Protein AF-A0A2M7NXM8-F1 (afdb_monomer_lite)

Structure (mmCIF, N/CA/C/O backbone):
data_AF-A0A2M7NXM8-F1
#
_entry.id   AF-A0A2M7NXM8-F1
#
loop_
_atom_site.group_PDB
_atom_site.id
_atom_site.type_symbol
_atom_site.label_atom_id
_atom_site.label_alt_id
_atom_site.label_comp_id
_atom_site.label_asym_id
_atom_site.label_entity_id
_atom_site.label_seq_id
_atom_site.pdbx_PDB_ins_code
_atom_site.Cartn_x
_atom_site.Cartn_y
_atom_site.Cartn_z
_atom_site.occupancy
_atom_site.B_iso_or_equiv
_atom_site.auth_seq_id
_atom_site.auth_comp_id
_atom_site.auth_asym_id
_atom_site.auth_atom_id
_atom_site.pdbx_PDB_model_num
ATOM 1 N N . MET A 1 1 ? -45.467 -22.416 -19.811 1.00 50.62 1 MET A N 1
ATOM 2 C CA . MET A 1 1 ? -44.105 -23.002 -19.788 1.00 50.62 1 MET A CA 1
ATOM 3 C C . MET A 1 1 ? -43.008 -22.021 -20.256 1.00 50.62 1 MET A C 1
ATOM 5 O O . MET A 1 1 ? -42.063 -22.432 -20.906 1.00 50.62 1 MET A O 1
ATOM 9 N N . ARG A 1 2 ? -43.119 -20.713 -19.951 1.00 54.56 2 ARG A N 1
ATOM 10 C CA . ARG A 1 2 ? -42.081 -19.685 -20.234 1.00 54.56 2 ARG A CA 1
ATOM 11 C C . ARG A 1 2 ? -41.743 -18.819 -19.004 1.00 54.56 2 ARG A C 1
ATOM 13 O O . ARG A 1 2 ? -40.704 -18.183 -18.980 1.00 54.56 2 ARG A O 1
ATOM 20 N N . ILE A 1 3 ? -42.585 -18.854 -17.964 1.00 50.81 3 ILE A N 1
ATOM 21 C CA . ILE A 1 3 ? -42.402 -18.129 -16.692 1.00 50.81 3 ILE A CA 1
ATOM 22 C C . ILE A 1 3 ? -41.506 -18.886 -15.696 1.00 50.81 3 ILE A C 1
ATOM 24 O O . ILE A 1 3 ? -40.763 -18.265 -14.948 1.00 50.81 3 ILE A O 1
ATOM 28 N N . LEU A 1 4 ? -41.489 -20.223 -15.748 1.00 50.94 4 LEU A N 1
ATOM 29 C CA . LEU A 1 4 ? -40.659 -21.063 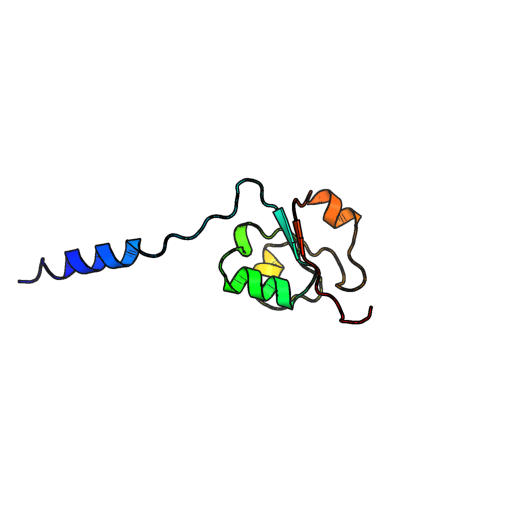-14.867 1.00 50.94 4 LEU A CA 1
ATOM 30 C C . LEU A 1 4 ? -39.148 -20.990 -15.164 1.00 50.94 4 LEU A C 1
ATOM 32 O O . LEU A 1 4 ? -38.359 -21.402 -14.326 1.00 50.94 4 LEU A O 1
ATOM 36 N N . ILE A 1 5 ? -38.741 -20.438 -16.314 1.00 54.06 5 ILE A N 1
ATOM 37 C CA . ILE A 1 5 ? -37.322 -20.289 -16.695 1.00 54.06 5 ILE A CA 1
ATOM 38 C C . ILE A 1 5 ? -36.728 -18.977 -16.150 1.00 54.06 5 ILE A C 1
ATOM 40 O O . ILE A 1 5 ? -35.535 -18.901 -15.880 1.00 54.06 5 ILE A O 1
ATOM 44 N N . PHE A 1 6 ? -37.549 -17.945 -15.922 1.00 51.22 6 PHE A N 1
ATOM 45 C CA . PHE A 1 6 ? -37.060 -16.675 -15.371 1.00 51.22 6 PHE A CA 1
ATOM 46 C C . PHE A 1 6 ? -36.807 -16.742 -13.859 1.00 51.22 6 PHE A C 1
ATOM 48 O O . PHE A 1 6 ? -35.903 -16.074 -13.365 1.00 51.22 6 PHE A O 1
ATOM 55 N N . LEU A 1 7 ? -37.543 -17.588 -13.126 1.00 48.31 7 LEU A N 1
ATOM 56 C CA . LEU A 1 7 ? -37.360 -17.732 -11.677 1.00 48.31 7 LEU A CA 1
ATOM 57 C C . LEU A 1 7 ? -36.080 -18.496 -11.294 1.00 48.31 7 LEU A C 1
ATOM 59 O O . LEU A 1 7 ? -35.543 -18.270 -10.213 1.00 48.31 7 LEU A O 1
ATOM 63 N N . SER A 1 8 ? -35.557 -19.363 -12.169 1.00 51.34 8 SER A N 1
ATOM 64 C CA . SER A 1 8 ? -34.330 -20.122 -11.888 1.00 51.34 8 SER A CA 1
ATOM 65 C C . SER A 1 8 ? -33.050 -19.297 -12.058 1.00 51.34 8 SER A C 1
ATOM 67 O O . SER A 1 8 ? -32.026 -19.649 -11.484 1.00 51.34 8 SER A O 1
ATOM 69 N N . ALA A 1 9 ? -33.089 -18.191 -12.810 1.00 51.00 9 ALA A N 1
ATOM 70 C CA . ALA A 1 9 ? -31.922 -17.330 -13.023 1.00 51.00 9 ALA A CA 1
ATOM 71 C C . ALA A 1 9 ? -31.621 -16.408 -11.825 1.00 51.00 9 ALA A C 1
ATOM 73 O O . ALA A 1 9 ? -30.470 -16.037 -11.609 1.00 51.00 9 ALA A O 1
ATOM 74 N N . PHE A 1 10 ? -32.630 -16.069 -11.014 1.00 50.56 10 PHE A N 1
ATOM 75 C CA . PHE A 1 10 ? -32.452 -15.189 -9.854 1.00 50.56 10 PHE A CA 1
ATOM 76 C C . PHE A 1 10 ? -31.742 -15.892 -8.686 1.00 50.56 10 PHE A C 1
ATOM 78 O O . PHE A 1 10 ? -30.957 -15.278 -7.973 1.00 50.56 10 PHE A O 1
ATOM 85 N N . VAL A 1 11 ? -31.953 -17.204 -8.535 1.00 53.03 11 VAL A N 1
ATOM 86 C CA . VAL A 1 11 ? -31.373 -18.004 -7.442 1.00 53.03 11 VAL A CA 1
ATOM 87 C C . VAL A 1 11 ? -29.863 -18.222 -7.618 1.00 53.03 11 VAL A C 1
ATOM 89 O O . VAL A 1 11 ? -29.141 -18.340 -6.632 1.00 53.03 11 VAL A O 1
ATOM 92 N N . ILE A 1 12 ? -29.352 -18.210 -8.855 1.00 55.31 12 ILE A N 1
ATOM 93 C CA . ILE A 1 12 ? -27.916 -18.401 -9.133 1.00 55.31 12 ILE A CA 1
ATOM 94 C C . ILE A 1 12 ? -27.110 -17.125 -8.816 1.00 55.31 12 ILE A C 1
ATOM 96 O O . ILE A 1 12 ? -25.948 -17.209 -8.422 1.00 55.31 12 ILE A O 1
ATOM 100 N N . ALA A 1 13 ? -27.724 -15.940 -8.905 1.00 53.41 13 ALA A N 1
ATOM 101 C CA . ALA A 1 13 ? -27.048 -14.665 -8.651 1.00 53.41 13 ALA A CA 1
ATOM 102 C C . ALA A 1 13 ? -26.756 -14.396 -7.159 1.00 53.41 13 ALA A C 1
ATOM 104 O O . ALA A 1 13 ? -25.953 -13.522 -6.839 1.00 53.41 13 ALA A O 1
ATOM 105 N N . SER A 1 14 ? -27.378 -15.140 -6.237 1.00 56.94 14 SER A N 1
ATOM 106 C CA . SER A 1 14 ? -27.236 -14.931 -4.786 1.00 56.94 14 SER A CA 1
ATOM 107 C C . SER A 1 14 ? -26.122 -15.762 -4.130 1.00 56.94 14 SER A C 1
ATOM 109 O O . SER A 1 14 ? -25.922 -15.654 -2.923 1.00 56.94 14 SER A O 1
ATOM 111 N N . GLY A 1 15 ? -25.398 -16.594 -4.890 1.00 53.12 15 GLY A N 1
ATOM 112 C CA . GLY A 1 15 ? -24.412 -17.540 -4.346 1.00 53.12 15 GLY A CA 1
ATOM 113 C C . GLY A 1 15 ? -23.012 -16.975 -4.073 1.00 53.12 15 GLY A C 1
ATOM 114 O O . GLY A 1 15 ? -22.249 -17.580 -3.323 1.00 53.12 15 GLY A O 1
ATOM 115 N N . CYS A 1 16 ? -22.654 -15.817 -4.632 1.00 61.25 16 CYS A N 1
ATOM 116 C CA . CYS A 1 16 ? -21.355 -15.191 -4.376 1.00 61.25 16 CYS A CA 1
ATOM 117 C C . CYS A 1 16 ? -21.448 -14.274 -3.154 1.00 61.25 16 CYS A C 1
ATOM 119 O O . CYS A 1 16 ? -21.565 -13.055 -3.279 1.00 61.25 16 CYS A O 1
ATOM 121 N N . SER A 1 17 ? -21.403 -14.861 -1.958 1.00 61.81 17 SER A N 1
ATOM 122 C CA . SER A 1 17 ? -21.220 -14.096 -0.725 1.00 61.81 17 SER A CA 1
ATOM 123 C C . SER A 1 17 ? -19.815 -13.489 -0.744 1.00 61.81 17 SER A C 1
ATOM 125 O O . SER A 1 17 ? -18.828 -14.163 -0.450 1.00 61.81 17 SER A O 1
ATOM 127 N N . ARG A 1 18 ? -19.698 -12.231 -1.187 1.00 63.00 18 ARG A N 1
ATOM 128 C CA . ARG A 1 18 ? -18.430 -11.498 -1.182 1.00 63.00 18 ARG A CA 1
ATOM 129 C C . ARG A 1 18 ? -18.019 -11.339 0.277 1.00 63.00 18 ARG A C 1
ATOM 131 O O . ARG A 1 18 ? -18.691 -10.639 1.032 1.00 63.00 18 ARG A O 1
ATOM 138 N N . HIS A 1 19 ? -16.969 -12.044 0.691 1.00 68.12 19 HIS A N 1
ATOM 139 C CA . HIS A 1 19 ? -16.484 -11.972 2.062 1.00 68.12 19 HIS A CA 1
ATOM 140 C C . HIS A 1 19 ? -15.941 -10.559 2.286 1.00 68.12 19 HIS A C 1
ATOM 142 O O . HIS A 1 19 ? -14.883 -10.199 1.771 1.00 68.12 19 HIS A O 1
ATOM 148 N N . LYS A 1 20 ? -16.725 -9.718 2.964 1.00 69.88 20 LYS A N 1
ATOM 149 C CA . LYS A 1 20 ? -16.328 -8.344 3.263 1.00 69.88 20 LYS A CA 1
ATOM 150 C C . LYS A 1 20 ? -15.134 -8.402 4.211 1.00 69.88 20 LYS A C 1
ATOM 152 O O . LYS A 1 20 ? -15.154 -9.161 5.178 1.00 69.88 20 LYS A O 1
ATOM 157 N N . ALA A 1 21 ? -14.111 -7.599 3.935 1.00 75.88 21 ALA A N 1
ATOM 158 C CA . ALA A 1 21 ? -13.006 -7.434 4.866 1.00 75.88 21 ALA A CA 1
ATOM 159 C C . ALA A 1 21 ? -13.528 -7.014 6.259 1.00 75.88 21 ALA A C 1
ATOM 161 O O . ALA A 1 21 ? -14.557 -6.327 6.337 1.00 75.88 21 ALA A O 1
ATOM 162 N N . PRO A 1 22 ? -12.836 -7.400 7.348 1.00 81.69 22 PRO A N 1
ATOM 163 C CA . PRO A 1 22 ? -13.139 -6.917 8.689 1.00 81.69 22 PRO A CA 1
ATOM 164 C C . PRO A 1 22 ? -13.280 -5.394 8.715 1.00 81.69 22 PRO A C 1
ATOM 166 O O . PRO A 1 22 ? -12.553 -4.672 8.027 1.00 81.69 22 PRO A O 1
ATOM 169 N N . GLU A 1 23 ? -14.223 -4.899 9.509 1.00 84.69 23 GLU A N 1
ATOM 170 C CA . GLU A 1 23 ? -14.446 -3.464 9.640 1.00 84.69 23 GLU A CA 1
ATOM 171 C C . GLU A 1 23 ? -13.180 -2.767 10.163 1.00 84.69 23 GLU A C 1
ATOM 173 O O . GLU A 1 23 ? -12.553 -3.221 11.118 1.00 84.69 23 GLU A O 1
ATOM 178 N N . GLY A 1 24 ? -12.770 -1.683 9.498 1.00 88.88 24 GLY A N 1
ATOM 179 C CA . GLY A 1 24 ? -11.551 -0.946 9.846 1.00 88.88 24 GLY A CA 1
ATOM 180 C C . GLY A 1 24 ? -10.236 -1.580 9.373 1.00 88.88 24 GLY A C 1
ATOM 181 O O . GLY A 1 24 ? -9.166 -1.071 9.722 1.00 88.88 24 GLY A O 1
ATOM 182 N N . LEU A 1 25 ? -10.267 -2.652 8.570 1.00 95.69 25 LEU A N 1
ATOM 183 C CA . LEU A 1 25 ? -9.050 -3.181 7.955 1.00 95.69 25 LEU A CA 1
ATOM 184 C C . LEU A 1 25 ? -8.507 -2.193 6.909 1.00 95.69 25 LEU A C 1
ATOM 186 O O . LEU A 1 25 ? -9.170 -1.892 5.918 1.00 95.69 25 LEU A O 1
ATOM 190 N N . ARG A 1 26 ? -7.284 -1.707 7.136 1.00 97.56 26 ARG A N 1
ATOM 191 C CA . ARG A 1 26 ? -6.553 -0.794 6.254 1.00 97.56 26 ARG A CA 1
ATOM 192 C C . ARG A 1 26 ? -5.196 -1.406 5.952 1.00 97.56 26 ARG A C 1
ATOM 194 O O . ARG A 1 26 ? -4.328 -1.452 6.825 1.00 97.56 26 ARG A O 1
ATOM 201 N N . VAL A 1 27 ? -5.044 -1.900 4.733 1.00 98.00 27 VAL A N 1
ATOM 202 C CA . VAL A 1 27 ? -3.863 -2.629 4.278 1.00 98.00 27 VAL A CA 1
ATOM 203 C C . VAL A 1 27 ? -2.963 -1.713 3.460 1.00 98.00 27 VAL A C 1
ATOM 205 O O . VAL A 1 27 ? -3.429 -0.986 2.578 1.00 98.00 27 VAL A O 1
ATOM 208 N N . VAL A 1 28 ? -1.662 -1.794 3.716 1.00 98.19 28 VAL A N 1
ATOM 209 C CA . VAL A 1 28 ? -0.619 -1.299 2.813 1.00 98.19 28 VAL A CA 1
ATOM 210 C C . VAL A 1 28 ? 0.124 -2.500 2.234 1.00 98.19 28 VAL A C 1
ATOM 212 O O . VAL A 1 28 ? 0.612 -3.353 2.978 1.00 98.19 28 VAL A O 1
ATOM 215 N N . SER A 1 29 ? 0.196 -2.563 0.907 1.00 97.25 29 SER A N 1
ATOM 216 C CA . SER A 1 29 ? 0.993 -3.543 0.174 1.00 97.25 29 SER A CA 1
ATOM 217 C C . SER A 1 29 ? 2.338 -2.932 -0.192 1.00 97.25 29 SER A C 1
ATOM 219 O O . SER A 1 29 ? 2.400 -1.928 -0.904 1.00 97.25 29 SER A O 1
ATOM 221 N N . LEU A 1 30 ? 3.414 -3.562 0.266 1.00 96.12 30 LEU A N 1
ATOM 222 C CA . LEU A 1 30 ? 4.771 -3.179 -0.093 1.00 96.12 30 LEU A CA 1
ATOM 223 C C . LEU A 1 30 ? 5.295 -3.958 -1.302 1.00 96.12 30 LEU A C 1
ATOM 225 O O . LEU A 1 30 ? 6.440 -3.780 -1.655 1.00 96.12 30 LEU A O 1
ATOM 229 N N . SER A 1 31 ? 4.510 -4.780 -2.001 1.00 94.75 31 SER A N 1
ATOM 230 C CA . SER A 1 31 ? 5.004 -5.526 -3.171 1.00 94.75 31 SER A CA 1
ATOM 231 C C . SER A 1 31 ? 4.004 -5.496 -4.327 1.00 94.75 31 SER A C 1
ATOM 233 O O . SER A 1 31 ? 2.815 -5.716 -4.081 1.00 94.75 31 SER A O 1
ATOM 235 N N . PRO A 1 32 ? 4.447 -5.305 -5.588 1.00 95.06 32 PRO A N 1
ATOM 236 C CA . PRO A 1 32 ? 3.568 -5.423 -6.752 1.00 95.06 32 PRO A CA 1
ATOM 237 C C . PRO A 1 32 ? 2.803 -6.751 -6.785 1.00 95.06 32 PRO A C 1
ATOM 239 O O . PRO A 1 32 ? 1.584 -6.747 -6.916 1.00 95.06 32 PRO A O 1
ATOM 242 N N . GLY A 1 33 ? 3.480 -7.877 -6.524 1.00 95.56 33 GLY A N 1
ATOM 243 C CA . GLY A 1 33 ? 2.837 -9.196 -6.522 1.00 95.56 33 GLY A CA 1
ATOM 244 C C . GLY A 1 33 ? 1.767 -9.348 -5.435 1.00 95.56 33 GLY A C 1
ATOM 245 O O . GLY A 1 33 ? 0.718 -9.941 -5.671 1.00 95.56 33 GLY A O 1
ATOM 246 N N . ILE A 1 34 ? 1.978 -8.758 -4.253 1.00 96.50 34 ILE A N 1
ATOM 247 C CA . ILE A 1 34 ? 0.960 -8.747 -3.190 1.00 96.50 34 ILE A CA 1
ATOM 248 C C . ILE A 1 34 ? -0.239 -7.892 -3.611 1.00 96.50 34 ILE A C 1
ATOM 250 O O . ILE A 1 34 ? -1.382 -8.306 -3.415 1.00 96.50 34 ILE A O 1
ATOM 254 N N . THR A 1 35 ? 0.005 -6.728 -4.219 1.00 97.44 35 THR A N 1
ATOM 255 C CA . THR A 1 35 ? -1.057 -5.863 -4.747 1.00 97.44 35 THR A CA 1
ATOM 256 C C . THR A 1 35 ? -1.915 -6.620 -5.757 1.00 97.44 35 THR A C 1
ATOM 258 O O . THR A 1 35 ? -3.138 -6.640 -5.624 1.00 97.44 35 THR A O 1
ATOM 261 N N . GLU A 1 36 ? -1.294 -7.310 -6.712 1.00 97.31 36 GLU A N 1
ATOM 262 C CA . GLU A 1 36 ? -1.999 -8.118 -7.710 1.00 97.31 36 GLU A CA 1
ATOM 263 C C . GLU A 1 36 ? -2.856 -9.217 -7.069 1.00 97.31 36 GLU A C 1
ATOM 265 O O . GLU A 1 36 ? -4.026 -9.369 -7.425 1.00 97.31 36 GLU A O 1
ATOM 270 N N . ILE A 1 37 ? -2.320 -9.933 -6.074 1.00 97.00 37 ILE A N 1
ATOM 271 C CA . ILE A 1 37 ? -3.060 -10.973 -5.345 1.00 97.00 37 ILE A CA 1
ATOM 272 C C .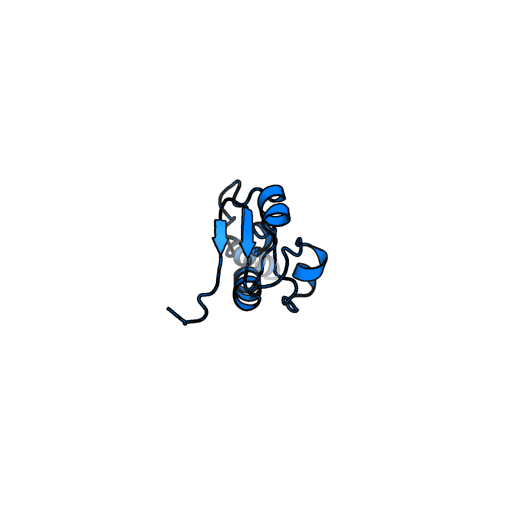 ILE A 1 37 ? -4.284 -10.385 -4.636 1.00 97.00 37 ILE A C 1
ATOM 274 O O . ILE A 1 37 ? -5.368 -10.959 -4.733 1.00 97.00 37 ILE A O 1
ATOM 278 N N . ILE A 1 38 ? -4.148 -9.240 -3.957 1.00 96.75 38 ILE A N 1
ATOM 279 C CA . ILE A 1 38 ? -5.262 -8.584 -3.249 1.00 96.75 38 ILE A CA 1
ATOM 280 C C . ILE A 1 38 ? -6.411 -8.253 -4.210 1.00 96.75 38 ILE A C 1
ATOM 282 O O . ILE A 1 38 ? -7.580 -8.468 -3.874 1.00 96.75 38 ILE A O 1
ATOM 286 N N . TYR A 1 39 ? -6.090 -7.766 -5.410 1.00 96.56 39 TYR A N 1
ATOM 287 C CA . TYR A 1 39 ? -7.089 -7.526 -6.450 1.00 96.56 39 TYR A CA 1
ATOM 288 C C . TYR A 1 39 ? -7.675 -8.828 -7.001 1.00 96.56 39 TYR A C 1
ATOM 290 O O . TYR A 1 39 ? -8.890 -8.922 -7.171 1.00 96.56 39 TYR A O 1
ATOM 298 N N . ALA A 1 40 ? -6.847 -9.848 -7.234 1.00 96.00 40 ALA A N 1
ATOM 299 C CA . ALA A 1 40 ? -7.293 -11.141 -7.750 1.00 96.00 40 ALA A CA 1
ATOM 300 C C . ALA A 1 40 ? -8.306 -11.831 -6.819 1.00 96.00 40 ALA A C 1
ATOM 302 O O . ALA A 1 40 ? -9.239 -12.477 -7.297 1.00 96.00 40 ALA A O 1
ATOM 303 N N . ILE A 1 41 ? -8.166 -11.659 -5.500 1.00 94.69 41 ILE A N 1
ATOM 304 C CA . ILE A 1 41 ? -9.107 -12.199 -4.504 1.00 94.69 41 ILE A CA 1
ATOM 305 C C . ILE A 1 41 ? -10.292 -11.262 -4.206 1.00 94.69 41 ILE A C 1
ATOM 307 O O . ILE A 1 41 ? -11.138 -11.587 -3.374 1.00 94.69 41 ILE A O 1
ATOM 311 N N . GLY A 1 42 ? -10.373 -10.100 -4.862 1.00 93.50 42 GLY A N 1
ATOM 312 C CA . GLY A 1 42 ? -11.484 -9.159 -4.716 1.00 93.50 42 GLY A CA 1
ATOM 313 C C . GLY A 1 42 ? -11.488 -8.354 -3.410 1.00 93.50 42 GLY A C 1
ATOM 314 O O . GLY A 1 42 ? -12.552 -7.856 -3.025 1.00 93.50 42 GLY A O 1
ATOM 315 N N . ALA A 1 43 ? -10.337 -8.235 -2.736 1.00 95.00 43 ALA A N 1
ATOM 316 C CA . ALA A 1 43 ? -10.172 -7.582 -1.431 1.00 95.00 43 ALA A CA 1
ATOM 317 C C . ALA A 1 43 ? -9.601 -6.149 -1.512 1.00 95.00 43 ALA A C 1
ATOM 319 O O . ALA A 1 43 ? -9.215 -5.572 -0.493 1.00 95.00 43 ALA A O 1
ATOM 320 N N . GLN A 1 44 ? -9.561 -5.547 -2.703 1.00 95.81 44 GLN A N 1
ATOM 321 C CA . GLN A 1 44 ? -9.011 -4.205 -2.933 1.00 95.81 44 GLN A CA 1
ATOM 322 C C . GLN A 1 44 ? -9.685 -3.081 -2.130 1.00 95.81 44 GLN A C 1
ATOM 324 O O . GLN A 1 44 ? -9.085 -2.019 -1.960 1.00 95.81 44 GLN A O 1
ATOM 329 N N . ASP A 1 45 ? -10.897 -3.293 -1.615 1.00 95.56 45 ASP A N 1
ATOM 330 C CA . ASP A 1 45 ? -11.613 -2.308 -0.792 1.00 95.56 45 ASP A CA 1
ATOM 331 C C . ASP A 1 45 ? -10.898 -2.047 0.545 1.00 95.56 45 ASP A C 1
ATOM 333 O O . ASP A 1 45 ? -11.029 -0.969 1.118 1.00 95.56 45 ASP A O 1
ATOM 337 N N . ALA A 1 46 ? -10.106 -3.012 1.025 1.00 96.50 46 ALA A N 1
ATOM 338 C CA . ALA A 1 46 ? -9.281 -2.869 2.223 1.00 96.50 46 ALA A CA 1
ATOM 339 C C . ALA A 1 46 ? -7.860 -2.359 1.923 1.00 96.50 46 ALA A C 1
ATOM 341 O O . ALA A 1 46 ? -7.085 -2.148 2.853 1.00 96.50 46 ALA A O 1
ATOM 342 N N . LEU A 1 47 ? -7.486 -2.179 0.651 1.00 97.75 47 LEU A N 1
ATOM 343 C CA . LEU A 1 47 ? -6.162 -1.706 0.247 1.00 97.75 47 LEU A CA 1
ATOM 344 C C . LEU A 1 47 ? -6.152 -0.179 0.165 1.00 97.75 47 LEU A C 1
ATOM 346 O O . LEU A 1 47 ? -6.998 0.405 -0.514 1.00 97.75 47 LEU A O 1
ATOM 350 N N . TYR A 1 48 ? -5.175 0.448 0.817 1.00 98.19 48 TYR A N 1
ATOM 351 C CA . TYR A 1 48 ? -5.032 1.907 0.889 1.00 98.19 48 TYR A CA 1
ATOM 352 C C . TYR A 1 48 ? -3.680 2.409 0.379 1.00 98.19 48 TYR A C 1
ATOM 354 O O . TYR A 1 48 ? -3.602 3.542 -0.090 1.00 98.19 48 TYR A O 1
ATOM 362 N N . GLY A 1 49 ? -2.634 1.579 0.429 1.00 97.94 49 GLY A N 1
ATOM 363 C CA . GLY A 1 49 ? -1.305 1.939 -0.063 1.00 97.94 49 GLY A CA 1
ATOM 364 C C . GLY A 1 49 ? -0.676 0.848 -0.921 1.00 97.94 49 GLY A C 1
ATOM 365 O O . GLY A 1 49 ? -0.820 -0.338 -0.619 1.00 97.94 49 GLY A O 1
ATOM 366 N N . ILE A 1 50 ? 0.021 1.268 -1.973 1.00 98.12 50 ILE A N 1
ATOM 367 C CA . ILE A 1 50 ? 0.762 0.426 -2.921 1.00 98.12 50 ILE A CA 1
ATOM 368 C C . ILE A 1 50 ? 2.162 1.001 -3.154 1.00 98.12 50 ILE A C 1
ATOM 370 O O . ILE A 1 50 ? 2.409 2.171 -2.871 1.00 98.12 50 ILE A O 1
ATOM 374 N N . THR A 1 51 ? 3.084 0.228 -3.718 1.00 96.75 51 THR A N 1
ATOM 375 C CA . THR A 1 51 ? 4.399 0.765 -4.105 1.00 96.75 51 THR A CA 1
ATOM 376 C C . THR A 1 51 ? 4.359 1.496 -5.441 1.00 96.75 51 THR A C 1
ATOM 378 O O . THR A 1 51 ? 3.468 1.285 -6.264 1.00 96.75 51 THR A O 1
ATOM 381 N N . SER A 1 52 ? 5.370 2.325 -5.697 1.00 95.62 52 SER A N 1
ATOM 382 C CA . SER A 1 52 ? 5.601 2.977 -6.992 1.00 95.62 52 SER A CA 1
ATOM 383 C C . SER A 1 52 ? 5.933 2.002 -8.128 1.00 95.62 52 SER A C 1
ATOM 385 O O . SER A 1 52 ? 5.885 2.394 -9.288 1.00 95.62 52 SER A O 1
ATOM 387 N N . HIS A 1 53 ? 6.257 0.743 -7.810 1.00 94.19 53 HIS A N 1
ATOM 388 C CA . HIS A 1 53 ? 6.532 -0.319 -8.790 1.00 94.19 53 HIS A CA 1
ATOM 389 C C . HIS A 1 53 ? 5.290 -1.084 -9.234 1.00 94.19 53 HIS A C 1
ATOM 391 O O . HIS A 1 53 ? 5.375 -1.940 -10.113 1.00 94.19 53 HIS A O 1
ATOM 397 N N . CYS A 1 54 ? 4.138 -0.826 -8.615 1.00 94.88 54 CYS A N 1
ATOM 398 C CA . CYS A 1 54 ? 2.897 -1.424 -9.075 1.00 94.88 54 CYS A CA 1
ATOM 399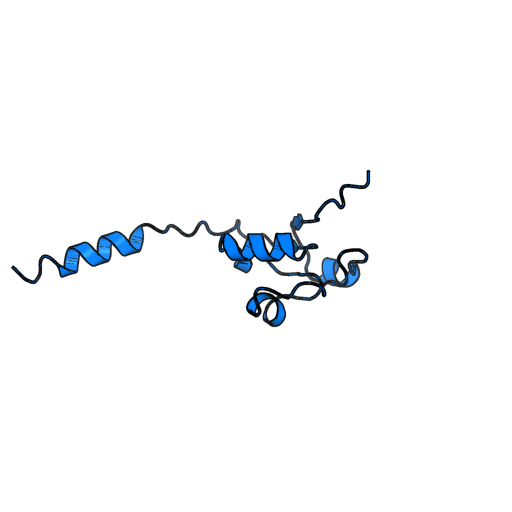 C C . CYS A 1 54 ? 2.589 -0.912 -10.488 1.00 94.88 54 CYS A C 1
ATOM 401 O O . CYS A 1 54 ? 2.682 0.280 -10.765 1.00 94.88 54 CYS A O 1
ATOM 403 N N . THR A 1 55 ? 2.219 -1.819 -11.384 1.00 95.94 55 THR A N 1
ATOM 404 C CA . THR A 1 55 ? 1.806 -1.490 -12.760 1.00 95.94 55 THR A CA 1
ATOM 405 C C . THR A 1 55 ? 0.462 -2.118 -13.120 1.00 95.94 55 THR A C 1
ATOM 407 O O . THR A 1 55 ? -0.214 -1.653 -14.038 1.00 95.94 55 THR A O 1
ATOM 410 N N . TRP A 1 56 ? 0.046 -3.136 -12.364 1.00 94.81 56 TRP A N 1
ATOM 411 C CA . TRP A 1 56 ? -1.210 -3.848 -12.531 1.00 94.81 56 TRP A CA 1
ATOM 412 C C . TRP A 1 56 ? -1.899 -4.065 -11.169 1.00 94.81 56 TRP A C 1
ATOM 414 O O . TRP A 1 56 ? -1.217 -4.346 -10.181 1.00 94.81 56 TRP A O 1
ATOM 424 N N . PRO A 1 57 ? -3.239 -3.960 -11.095 1.00 95.81 57 PRO A N 1
ATOM 425 C CA . PRO A 1 57 ? -4.142 -3.416 -12.116 1.00 95.81 57 PRO A CA 1
ATOM 426 C C . PRO A 1 57 ? -4.125 -1.870 -12.189 1.00 95.81 57 PRO A C 1
ATOM 428 O O . PRO A 1 57 ? -3.781 -1.221 -11.200 1.00 95.81 57 PRO A O 1
ATOM 431 N N . PRO A 1 58 ? -4.508 -1.241 -13.323 1.00 96.44 58 PRO A N 1
ATOM 432 C CA . PRO A 1 58 ? -4.513 0.212 -13.500 1.00 96.44 58 PRO A CA 1
ATOM 433 C C . PRO A 1 58 ? -5.385 0.946 -12.482 1.00 96.44 58 PRO A C 1
ATOM 435 O O . PRO A 1 58 ? -5.102 2.091 -12.141 1.00 96.44 58 PRO A O 1
ATOM 438 N N . GLU A 1 59 ? -6.443 0.296 -11.997 1.00 96.69 59 GLU A N 1
ATOM 439 C CA . GLU A 1 59 ? -7.309 0.784 -10.922 1.00 96.69 59 GLU A CA 1
ATOM 440 C C . GLU A 1 59 ? -6.492 1.068 -9.659 1.00 96.69 59 GLU A C 1
ATOM 442 O O . GLU A 1 59 ? -6.662 2.119 -9.046 1.00 96.69 59 GLU A O 1
ATOM 447 N N . ALA A 1 60 ? -5.526 0.204 -9.327 1.00 96.62 60 ALA A N 1
ATOM 448 C CA . ALA A 1 60 ? -4.666 0.391 -8.165 1.00 96.62 60 ALA A CA 1
ATOM 449 C C . ALA A 1 60 ? -3.876 1.696 -8.241 1.00 96.62 60 ALA A C 1
ATOM 451 O O . ALA A 1 60 ? -3.796 2.423 -7.257 1.00 96.62 60 ALA A O 1
ATOM 452 N N . LEU A 1 61 ? -3.362 2.026 -9.424 1.00 95.88 61 LEU A N 1
ATOM 453 C CA . LEU A 1 61 ? -2.578 3.240 -9.652 1.00 95.88 61 LEU A CA 1
ATOM 454 C C . LEU A 1 61 ? -3.407 4.519 -9.549 1.00 95.88 61 LEU A C 1
ATOM 456 O O . LEU A 1 61 ? -2.858 5.584 -9.287 1.00 95.88 61 LEU A O 1
ATOM 460 N N . ARG A 1 62 ? -4.720 4.424 -9.780 1.00 95.94 62 ARG A N 1
ATOM 461 C CA . ARG A 1 62 ? -5.636 5.568 -9.695 1.00 95.94 62 ARG A CA 1
ATOM 462 C C . ARG A 1 62 ? -6.223 5.741 -8.300 1.00 95.94 62 ARG A C 1
ATOM 464 O O . ARG A 1 62 ? -6.493 6.865 -7.894 1.00 95.94 62 ARG A O 1
ATOM 471 N N . GLU A 1 63 ? -6.477 4.637 -7.606 1.00 96.81 63 GLU A N 1
ATOM 472 C CA . GLU A 1 63 ? -7.285 4.628 -6.384 1.00 96.81 63 GLU A CA 1
ATOM 473 C C . GLU A 1 63 ? -6.458 4.594 -5.098 1.00 96.81 63 GLU A C 1
ATOM 475 O O . GLU A 1 63 ? -6.992 4.908 -4.034 1.00 96.81 63 GLU A O 1
ATOM 480 N N . LYS A 1 64 ? -5.195 4.156 -5.158 1.00 97.69 64 LYS A N 1
ATOM 481 C CA . LYS A 1 64 ? -4.386 3.844 -3.971 1.00 97.69 64 LYS A CA 1
ATOM 482 C C . LYS A 1 64 ? -3.199 4.796 -3.853 1.00 97.69 64 LYS A C 1
ATOM 484 O O . LYS A 1 64 ? -2.603 5.181 -4.856 1.00 97.69 64 LYS A O 1
ATOM 489 N N . GLU A 1 65 ? -2.830 5.147 -2.622 1.00 97.56 65 GLU A N 1
ATOM 490 C CA . GLU A 1 65 ? -1.676 6.017 -2.375 1.00 97.56 65 GLU A CA 1
ATOM 491 C C . GLU A 1 65 ? -0.375 5.265 -2.682 1.00 97.56 65 GLU A C 1
ATOM 493 O O . GLU A 1 65 ? -0.161 4.146 -2.208 1.00 97.56 65 GLU A O 1
ATOM 498 N N . SER A 1 66 ? 0.526 5.890 -3.441 1.00 97.00 66 SER A N 1
ATOM 499 C CA . SER A 1 66 ? 1.866 5.341 -3.646 1.00 97.00 66 SER A CA 1
ATOM 500 C C . SER A 1 66 ? 2.753 5.641 -2.436 1.00 97.00 66 SER A C 1
ATOM 502 O O . SER A 1 66 ? 3.114 6.796 -2.190 1.00 97.00 66 SER A O 1
ATOM 504 N N . VAL A 1 67 ? 3.146 4.603 -1.700 1.00 97.38 67 VAL A N 1
ATOM 505 C CA . VAL A 1 67 ? 3.944 4.698 -0.467 1.00 97.38 67 VAL A CA 1
ATOM 506 C C . VAL A 1 67 ? 5.453 4.572 -0.700 1.00 97.38 67 VAL A C 1
ATOM 508 O O . VAL A 1 67 ? 6.197 4.308 0.237 1.00 97.38 67 VAL A O 1
ATOM 511 N N . GLY A 1 68 ? 5.924 4.801 -1.927 1.00 93.38 68 GLY A N 1
ATOM 512 C CA . GLY A 1 68 ? 7.345 4.750 -2.278 1.00 93.38 68 GLY A CA 1
ATOM 513 C C . GLY A 1 68 ? 7.787 3.414 -2.872 1.00 93.38 68 GLY A C 1
ATOM 514 O O . GLY A 1 68 ? 6.970 2.644 -3.383 1.00 93.38 68 GLY A O 1
ATOM 515 N N . ASP A 1 69 ? 9.096 3.179 -2.840 1.00 90.00 69 ASP A N 1
ATOM 516 C CA . ASP A 1 69 ? 9.732 2.002 -3.427 1.00 90.00 69 ASP A CA 1
ATOM 517 C C . ASP A 1 69 ? 9.462 0.747 -2.576 1.00 90.00 69 ASP A C 1
ATOM 519 O O . ASP A 1 69 ? 9.210 0.845 -1.376 1.00 90.00 69 ASP A O 1
ATOM 523 N N . PHE A 1 70 ? 9.544 -0.441 -3.177 1.00 82.31 70 PHE A N 1
ATOM 524 C CA . PHE A 1 70 ? 9.494 -1.702 -2.431 1.00 82.31 70 PHE A CA 1
ATOM 525 C C . PHE A 1 70 ? 10.667 -1.819 -1.449 1.00 82.31 70 PHE A C 1
ATOM 527 O O . PHE A 1 70 ? 10.465 -2.213 -0.303 1.00 82.31 70 PHE A O 1
ATOM 534 N N . SER A 1 71 ? 11.871 -1.427 -1.876 1.00 86.12 71 SER A N 1
ATOM 535 C CA . SER A 1 71 ? 13.084 -1.481 -1.053 1.00 86.12 71 SER A CA 1
ATOM 536 C C . SER A 1 71 ? 13.152 -0.345 -0.033 1.00 86.12 71 SER A C 1
ATOM 538 O O . SER A 1 71 ? 13.775 -0.486 1.017 1.00 86.12 71 SER A O 1
ATOM 540 N N . PHE A 1 72 ? 12.522 0.790 -0.342 1.00 89.50 72 PHE A N 1
ATOM 541 C CA . PHE A 1 72 ? 12.561 2.005 0.473 1.00 89.50 72 PHE A CA 1
ATOM 542 C C . PHE A 1 72 ? 11.166 2.643 0.562 1.00 89.50 72 PHE A C 1
ATOM 544 O O . PHE A 1 72 ? 10.888 3.642 -0.114 1.00 89.50 72 PHE A O 1
ATOM 551 N N . PRO A 1 73 ? 10.269 2.071 1.381 1.00 93.56 73 PRO A N 1
ATOM 552 C CA . PRO A 1 73 ? 8.953 2.647 1.613 1.00 93.56 73 PRO A CA 1
ATOM 553 C C . PRO A 1 73 ? 9.045 3.95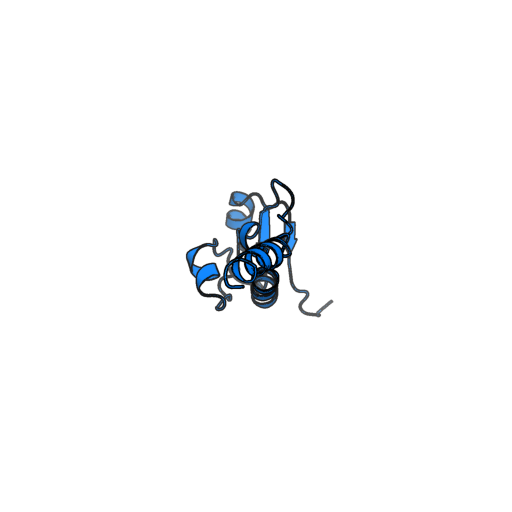8 2.411 1.00 93.56 73 PRO A C 1
ATOM 555 O O . PRO A 1 73 ? 9.875 4.107 3.308 1.00 93.56 73 PRO A O 1
ATOM 558 N N . SER A 1 74 ? 8.159 4.914 2.122 1.00 96.88 74 SER A N 1
ATOM 559 C CA . SER A 1 74 ? 8.029 6.156 2.893 1.00 96.88 74 SER A CA 1
ATOM 560 C C . SER A 1 74 ? 7.218 5.913 4.160 1.00 96.88 74 SER A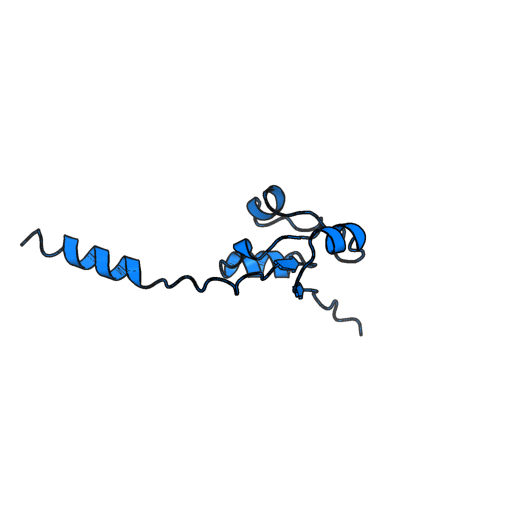 C 1
ATOM 562 O O . SER A 1 74 ? 6.000 5.715 4.123 1.00 96.88 74 SER A O 1
ATOM 564 N N . MET A 1 75 ? 7.897 5.991 5.301 1.00 95.88 75 MET A N 1
ATOM 565 C CA . MET A 1 75 ? 7.277 5.806 6.612 1.00 95.88 75 MET A CA 1
ATOM 566 C C . MET A 1 75 ? 6.249 6.894 6.928 1.00 95.88 75 MET A C 1
ATOM 568 O O . MET A 1 75 ? 5.227 6.607 7.546 1.00 95.88 75 MET A O 1
ATOM 572 N N . GLU A 1 76 ? 6.473 8.124 6.471 1.00 97.56 76 GLU A N 1
ATOM 573 C CA . GLU A 1 76 ? 5.560 9.250 6.671 1.00 97.56 76 GLU A CA 1
ATOM 574 C C . GLU A 1 76 ? 4.229 9.015 5.957 1.00 97.56 76 GLU A C 1
ATOM 576 O O . GLU A 1 76 ? 3.163 9.161 6.557 1.00 97.56 76 GLU A O 1
ATOM 581 N N . LYS A 1 77 ? 4.280 8.588 4.689 1.00 97.75 77 LYS A N 1
ATOM 582 C CA . LYS A 1 77 ? 3.073 8.264 3.921 1.00 97.75 77 LYS A CA 1
ATOM 583 C C . LYS A 1 77 ? 2.308 7.099 4.538 1.00 97.75 77 LYS A C 1
ATOM 585 O O . LYS A 1 77 ? 1.088 7.163 4.668 1.00 97.75 77 LYS A O 1
ATOM 590 N N . ILE A 1 78 ? 3.023 6.057 4.960 1.00 97.44 78 ILE A N 1
ATOM 591 C CA . ILE A 1 78 ? 2.420 4.903 5.634 1.00 97.44 78 ILE A CA 1
ATOM 592 C C . ILE A 1 78 ? 1.760 5.334 6.949 1.00 97.44 78 ILE A C 1
ATOM 594 O O . ILE A 1 78 ? 0.628 4.939 7.217 1.00 97.44 78 ILE A O 1
ATOM 598 N N . ALA A 1 79 ? 2.407 6.186 7.748 1.00 97.50 79 ALA A N 1
ATOM 599 C CA . ALA A 1 79 ? 1.845 6.677 9.004 1.00 97.50 79 ALA A CA 1
ATOM 600 C C . ALA A 1 79 ? 0.543 7.472 8.798 1.00 97.50 79 ALA A C 1
ATOM 602 O O . ALA A 1 79 ? -0.399 7.303 9.573 1.00 97.50 79 ALA A O 1
ATOM 603 N N . LEU A 1 80 ? 0.455 8.280 7.733 1.00 98.00 80 LEU A N 1
ATOM 604 C CA . LEU A 1 80 ? -0.755 9.037 7.385 1.00 98.00 80 LEU A CA 1
ATOM 605 C C . LEU A 1 80 ? -1.942 8.138 7.007 1.00 98.00 80 LEU A C 1
ATOM 607 O O . LEU A 1 80 ? -3.084 8.487 7.296 1.00 98.00 80 LEU A O 1
ATOM 611 N N . ILE A 1 81 ? -1.684 6.969 6.412 1.00 97.81 81 ILE A N 1
ATOM 612 C CA . ILE A 1 81 ? -2.721 5.971 6.090 1.00 97.81 81 ILE A CA 1
ATOM 613 C C . ILE A 1 81 ? -3.275 5.301 7.363 1.00 97.81 81 ILE A C 1
ATOM 615 O O . ILE A 1 81 ? -4.394 4.783 7.360 1.00 97.81 81 ILE A O 1
ATOM 619 N N . GLN A 1 82 ? -2.507 5.307 8.459 1.00 97.12 82 GLN A N 1
ATOM 620 C CA . GLN A 1 82 ? -2.818 4.599 9.705 1.00 97.12 82 GLN A CA 1
ATOM 621 C C . GLN A 1 82 ? -3.200 3.120 9.468 1.00 97.12 82 GLN A C 1
ATOM 623 O O . GLN A 1 82 ? -4.290 2.694 9.882 1.00 97.12 82 GLN A O 1
ATOM 628 N N . PRO A 1 83 ? -2.365 2.328 8.768 1.00 97.44 83 PRO A N 1
ATOM 629 C CA . PRO A 1 83 ? -2.698 0.953 8.427 1.00 97.44 83 PRO A CA 1
ATOM 630 C C . PRO A 1 83 ? -2.837 0.087 9.676 1.00 97.44 83 PRO A C 1
ATOM 632 O O . PRO A 1 83 ? -2.113 0.255 10.656 1.00 97.44 83 PRO A O 1
ATOM 635 N N . SER A 1 84 ? -3.753 -0.873 9.615 1.00 97.50 84 SER A N 1
ATOM 636 C CA . SER A 1 84 ? -3.861 -1.946 10.607 1.00 97.50 84 SER A CA 1
ATOM 637 C C . SER A 1 84 ? -3.101 -3.207 10.191 1.00 97.50 84 SER A C 1
ATOM 639 O O . SER A 1 84 ? -2.866 -4.077 11.026 1.00 97.50 84 SER A O 1
ATOM 641 N N . LEU A 1 85 ? -2.681 -3.298 8.924 1.00 97.12 85 LEU A N 1
ATOM 642 C CA . LEU A 1 85 ? -1.869 -4.390 8.395 1.00 97.12 85 LEU A CA 1
ATOM 643 C C . LEU A 1 85 ? -0.921 -3.872 7.307 1.00 97.12 85 LEU A C 1
ATOM 645 O O . LEU A 1 85 ? -1.336 -3.156 6.396 1.00 97.12 85 LEU A O 1
ATOM 649 N N . ILE A 1 86 ? 0.345 -4.276 7.376 1.00 96.88 86 ILE A N 1
ATOM 650 C CA . ILE A 1 86 ? 1.337 -4.039 6.324 1.00 96.88 86 ILE A CA 1
ATOM 651 C C . ILE A 1 86 ? 1.797 -5.400 5.812 1.00 96.88 86 ILE A C 1
ATOM 653 O O . ILE A 1 86 ? 2.181 -6.262 6.601 1.00 96.88 86 ILE A O 1
ATOM 657 N N . LEU A 1 87 ? 1.740 -5.592 4.496 1.00 95.94 87 LEU A N 1
ATOM 658 C CA . LEU A 1 87 ? 2.172 -6.816 3.833 1.00 95.94 87 LEU A CA 1
ATOM 659 C C . LEU A 1 87 ? 3.448 -6.543 3.039 1.00 95.94 87 LEU A C 1
ATOM 661 O O . LEU A 1 87 ? 3.452 -5.712 2.131 1.00 95.94 87 LEU A O 1
ATOM 665 N N . ALA A 1 88 ? 4.514 -7.262 3.371 1.00 91.75 88 ALA A N 1
ATOM 666 C CA . ALA A 1 88 ? 5.797 -7.196 2.686 1.00 91.75 88 ALA A CA 1
ATOM 667 C C . ALA A 1 88 ? 6.132 -8.555 2.068 1.00 91.75 88 ALA A C 1
ATOM 669 O O . ALA A 1 88 ? 5.816 -9.600 2.640 1.00 91.75 88 ALA A O 1
ATOM 670 N N . ALA A 1 89 ? 6.770 -8.538 0.900 1.00 85.06 89 ALA A N 1
ATOM 671 C CA . ALA A 1 89 ? 7.376 -9.734 0.337 1.00 85.06 89 ALA A CA 1
ATOM 672 C C . ALA A 1 89 ? 8.789 -9.863 0.910 1.00 85.06 89 ALA A C 1
ATOM 674 O O . ALA A 1 89 ? 9.556 -8.906 0.852 1.00 85.06 89 ALA A O 1
ATOM 675 N N . GLY A 1 90 ? 9.124 -11.028 1.465 1.00 79.31 90 GLY A N 1
ATOM 676 C CA . GLY A 1 90 ? 10.518 -11.348 1.757 1.00 79.31 90 GLY A CA 1
ATOM 677 C C . GLY A 1 90 ? 11.279 -11.494 0.442 1.00 79.31 90 GLY A C 1
ATOM 678 O O . GLY A 1 90 ? 10.795 -12.150 -0.481 1.00 79.31 90 GLY A O 1
ATOM 679 N N . ASP A 1 91 ? 12.459 -10.897 0.350 1.00 67.94 91 ASP A N 1
ATOM 680 C CA . ASP A 1 91 ? 13.362 -11.010 -0.801 1.00 67.94 91 ASP A CA 1
ATOM 681 C C . ASP A 1 91 ? 14.189 -12.311 -0.778 1.00 67.94 91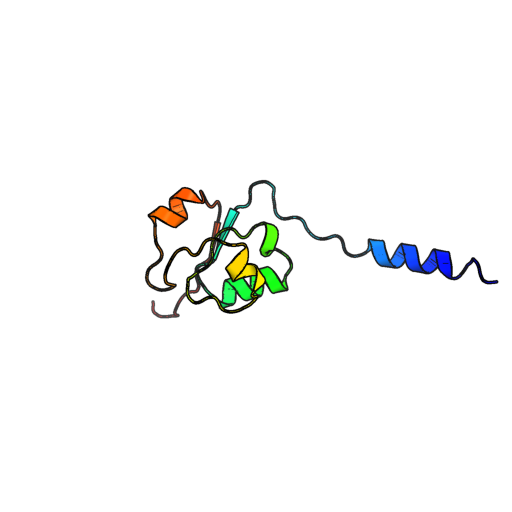 ASP A C 1
ATOM 683 O O . ASP A 1 91 ? 15.024 -12.546 -1.650 1.00 67.94 91 ASP A O 1
ATOM 687 N N . GLY A 1 92 ? 13.940 -13.187 0.203 1.00 58.41 92 GLY A N 1
ATOM 688 C CA . GLY A 1 92 ? 14.655 -14.450 0.378 1.00 58.41 92 GLY A CA 1
ATOM 689 C C . GLY A 1 92 ? 16.094 -14.276 0.865 1.00 58.41 92 GLY A C 1
ATOM 690 O O . GLY A 1 92 ? 16.811 -15.271 0.971 1.00 58.41 92 GLY A O 1
ATOM 691 N N . GLN A 1 93 ? 16.515 -13.050 1.188 1.00 54.28 93 GLN A N 1
ATOM 692 C CA . GLN A 1 93 ? 17.849 -12.755 1.692 1.00 54.28 93 GLN A CA 1
ATOM 693 C C . GLN A 1 93 ? 17.793 -12.462 3.191 1.00 54.28 93 GLN A C 1
ATOM 695 O O . GLN A 1 93 ? 17.910 -11.319 3.599 1.00 54.28 93 GLN A O 1
ATOM 700 N N . GLY A 1 94 ? 17.610 -13.536 3.969 1.00 42.84 94 GLY A N 1
ATOM 701 C CA . GLY A 1 94 ? 17.997 -13.657 5.387 1.00 42.84 94 GLY A CA 1
ATOM 702 C C . GLY A 1 94 ? 17.688 -12.486 6.311 1.00 42.84 94 GLY A C 1
ATOM 703 O O . GLY A 1 94 ? 18.565 -11.606 6.426 1.00 42.84 94 GLY A O 1
#

Radius of gyration: 18.33 Å; chains: 1; bounding box: 62×32×31 Å

Secondary structure (DSSP, 8-state):
--STTHHHHHHHTT-----PPPTT--EEE-SHHHHHHHHHTT-GGGEEEE-TT--SSHHHHHHSEE-B-SSSB-HHHHHHH--SEEE----S--

Foldseek 3Di:
DPVVVVVVVVVVVPPPPLPAPPPPAAEAELDLVVVQVCVVSVNCVNYAEYAPPHDPPPCCVVRHHHQYHSVDGNPVVVVVSVHPYYDHDDPPPD

Sequence (94 aa):
MRILIFLSAFVIASGCSRHKAPEGLRVVSLSPGITEIIYAIGAQDALYGITSHCTWPPEALREKESVGDFSFPSMEKIALIQPSLILAAGDGQG

pLDDT: mean 84.69, std 17.86, range [42.84, 98.19]